Protein AF-A0A2D7XJB4-F1 (afdb_monomer)

Solvent-accessible surface area (backbone atoms only — 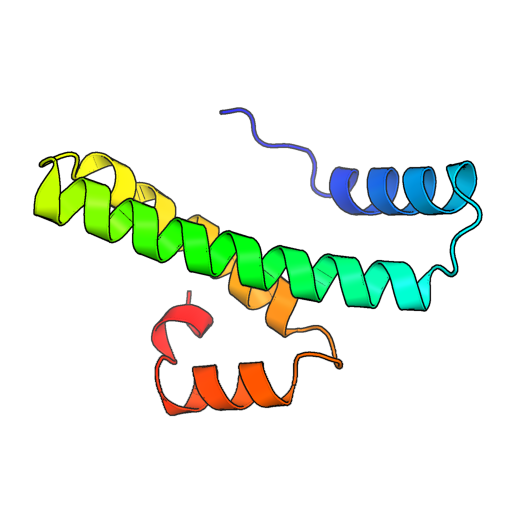not comparable to full-atom values): 5382 Å² total; per-residue (Å²): 139,81,89,73,66,88,63,50,63,61,52,52,51,55,50,51,32,66,78,67,69,52,61,65,66,63,49,52,52,51,50,31,53,52,50,28,55,53,39,56,52,48,53,53,49,31,53,45,36,27,74,75,68,67,43,52,76,47,57,78,48,47,68,62,43,30,46,51,33,46,59,29,39,68,40,75,95,31,43,70,59,38,54,49,37,61,73,78,46,42,69,52,68,73,105

Structure (mmCIF, N/CA/C/O backbone):
data_AF-A0A2D7XJB4-F1
#
_entry.id   AF-A0A2D7XJB4-F1
#
loop_
_atom_site.group_PDB
_atom_site.id
_atom_site.type_symbol
_atom_site.label_atom_id
_atom_site.label_alt_id
_atom_site.label_comp_id
_atom_site.label_asym_id
_atom_site.label_entity_id
_atom_site.label_seq_id
_atom_site.pdbx_PDB_ins_code
_atom_site.Cartn_x
_atom_site.Cartn_y
_atom_site.Cartn_z
_atom_site.occupancy
_atom_site.B_iso_or_equiv
_atom_site.auth_seq_id
_atom_site.auth_comp_id
_atom_site.auth_asym_id
_atom_site.auth_atom_id
_atom_site.pdbx_PDB_model_num
ATOM 1 N N . ARG A 1 1 ? 5.215 13.190 12.648 1.00 61.06 1 ARG A N 1
ATOM 2 C CA . ARG A 1 1 ? 5.674 12.563 11.377 1.00 61.06 1 ARG A CA 1
ATOM 3 C C . ARG A 1 1 ? 5.594 13.625 10.286 1.00 61.06 1 ARG A C 1
ATOM 5 O O . ARG A 1 1 ? 4.738 14.486 10.413 1.00 61.06 1 ARG A O 1
ATOM 12 N N . ARG A 1 2 ? 6.489 13.608 9.295 1.00 76.88 2 ARG A N 1
ATOM 13 C CA . AR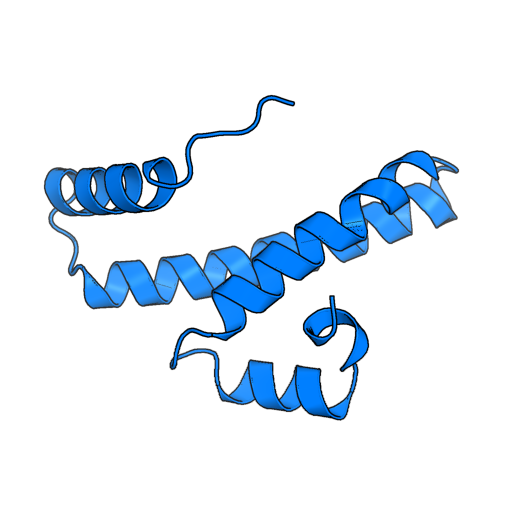G A 1 2 ? 6.620 14.663 8.275 1.00 76.88 2 ARG A CA 1
ATOM 14 C C . ARG A 1 2 ? 6.080 14.134 6.948 1.00 76.88 2 ARG A C 1
ATOM 16 O O . ARG A 1 2 ? 6.449 13.023 6.571 1.00 76.88 2 ARG A O 1
ATOM 23 N N . ASP A 1 3 ? 5.192 14.877 6.298 1.00 81.12 3 ASP A N 1
ATOM 24 C CA . ASP A 1 3 ? 4.711 14.495 4.973 1.00 81.12 3 ASP A CA 1
ATOM 25 C C . ASP A 1 3 ? 5.809 14.724 3.939 1.00 81.12 3 ASP A C 1
ATOM 27 O O . ASP A 1 3 ? 6.553 15.707 3.999 1.00 81.12 3 ASP A O 1
ATOM 31 N N . LEU A 1 4 ? 5.945 13.755 3.039 1.00 84.81 4 LEU A N 1
ATOM 32 C CA . LEU A 1 4 ? 6.914 13.802 1.958 1.00 84.81 4 LEU A CA 1
ATOM 33 C C . LEU A 1 4 ? 6.237 14.351 0.698 1.00 84.81 4 LEU A C 1
ATOM 35 O O . LEU A 1 4 ? 5.038 14.121 0.505 1.00 84.81 4 LEU A O 1
ATOM 39 N N . PRO A 1 5 ? 6.983 15.057 -0.165 1.00 91.25 5 PRO A N 1
ATOM 40 C CA . PRO A 1 5 ? 6.486 15.451 -1.477 1.00 91.25 5 PRO A CA 1
ATOM 41 C C . PRO A 1 5 ? 5.996 14.242 -2.287 1.00 91.25 5 PRO A C 1
ATOM 43 O O . PRO A 1 5 ? 6.530 13.140 -2.160 1.00 91.25 5 PRO A O 1
ATOM 46 N N . LYS A 1 6 ? 4.973 14.441 -3.127 1.00 85.19 6 LYS A N 1
ATOM 47 C CA . LYS A 1 6 ? 4.306 13.348 -3.861 1.00 85.19 6 LYS A CA 1
ATOM 48 C C . LYS A 1 6 ? 5.232 12.604 -4.832 1.00 85.19 6 LYS A C 1
ATOM 50 O O . LYS A 1 6 ? 5.008 11.432 -5.101 1.00 85.19 6 LYS A O 1
ATOM 55 N N . ASP A 1 7 ? 6.267 13.265 -5.343 1.00 92.00 7 ASP A N 1
ATOM 56 C CA . ASP A 1 7 ? 7.241 12.710 -6.289 1.00 92.00 7 ASP A CA 1
ATOM 57 C C . ASP A 1 7 ? 8.312 11.829 -5.624 1.00 92.00 7 ASP A C 1
ATOM 59 O O . ASP A 1 7 ? 9.029 11.106 -6.318 1.00 92.00 7 ASP A O 1
ATOM 63 N N . PHE A 1 8 ? 8.440 11.869 -4.292 1.00 93.56 8 PHE A N 1
ATOM 64 C CA . PHE A 1 8 ? 9.528 11.182 -3.591 1.00 93.56 8 PHE A CA 1
ATOM 65 C C . PHE A 1 8 ? 9.500 9.674 -3.810 1.00 93.56 8 PHE A C 1
ATOM 67 O O . PHE A 1 8 ? 10.542 9.082 -4.073 1.00 93.56 8 PHE A O 1
ATOM 74 N N . GLU A 1 9 ? 8.327 9.052 -3.717 1.00 92.31 9 GLU A N 1
ATOM 75 C CA . GLU A 1 9 ? 8.198 7.603 -3.871 1.00 92.31 9 GLU A CA 1
ATOM 76 C C . GLU A 1 9 ? 8.732 7.137 -5.230 1.00 92.31 9 GLU A C 1
ATOM 78 O O . GLU A 1 9 ? 9.606 6.273 -5.283 1.00 92.31 9 GLU A O 1
ATOM 83 N N . GLY A 1 10 ? 8.290 7.773 -6.320 1.00 94.44 10 GLY A N 1
ATOM 84 C CA . GLY A 1 10 ? 8.753 7.453 -7.671 1.00 94.44 10 GLY A CA 1
ATOM 85 C C . GLY A 1 10 ? 10.259 7.656 -7.840 1.00 94.44 10 GLY A C 1
ATOM 86 O O . GLY A 1 10 ? 10.941 6.790 -8.386 1.00 94.44 10 GLY A O 1
ATOM 87 N N . ARG A 1 11 ? 10.804 8.755 -7.303 1.00 96.38 11 ARG A N 1
ATOM 88 C CA . ARG A 1 11 ? 12.245 9.048 -7.367 1.00 96.38 11 ARG A CA 1
ATOM 89 C C . ARG A 1 11 ? 13.086 8.012 -6.632 1.00 96.38 11 ARG A C 1
ATOM 91 O O . ARG A 1 11 ? 14.099 7.573 -7.165 1.00 96.38 11 ARG A O 1
ATOM 98 N N . PHE A 1 12 ? 12.679 7.608 -5.430 1.00 96.25 12 PHE A N 1
ATOM 99 C CA . PHE A 1 12 ? 13.418 6.607 -4.660 1.00 96.25 12 PHE A CA 1
ATOM 100 C C . PHE A 1 12 ? 13.288 5.204 -5.251 1.00 96.25 12 PHE A C 1
ATOM 102 O O . PHE A 1 12 ? 14.265 4.463 -5.230 1.00 96.25 12 PHE A O 1
ATOM 109 N N . LYS A 1 13 ? 12.133 4.854 -5.829 1.00 96.50 13 LYS A N 1
ATOM 110 C CA . LYS A 1 13 ? 11.971 3.606 -6.588 1.00 96.50 13 LYS A CA 1
ATOM 111 C C . LYS A 1 13 ? 12.915 3.565 -7.794 1.00 96.50 13 LYS A C 1
ATOM 113 O O . LYS A 1 13 ? 13.655 2.601 -7.943 1.00 96.50 13 LYS A O 1
ATOM 118 N N . ALA A 1 14 ? 12.952 4.632 -8.596 1.00 97.19 14 ALA A N 1
ATOM 119 C CA . ALA A 1 14 ? 13.831 4.726 -9.765 1.00 97.19 14 ALA A CA 1
ATOM 120 C C . ALA A 1 14 ? 15.322 4.707 -9.391 1.00 97.19 14 ALA A C 1
ATOM 122 O O . ALA A 1 14 ? 16.114 4.026 -10.043 1.00 97.19 14 ALA A O 1
ATOM 123 N N . LEU A 1 15 ? 15.695 5.408 -8.313 1.00 97.94 15 LEU A N 1
ATOM 124 C CA . LEU A 1 15 ? 17.049 5.356 -7.767 1.00 97.94 15 LEU A CA 1
ATOM 125 C C . LEU A 1 15 ? 17.405 3.927 -7.344 1.00 97.94 15 LEU A C 1
ATOM 127 O O . LEU A 1 15 ? 18.436 3.414 -7.751 1.00 97.94 15 LEU A O 1
ATOM 131 N N . TYR A 1 16 ? 16.539 3.261 -6.578 1.00 97.88 16 TYR A N 1
ATOM 132 C CA . TYR A 1 16 ? 16.799 1.907 -6.090 1.00 97.88 16 TYR A CA 1
ATOM 133 C C . TYR A 1 16 ? 16.990 0.901 -7.231 1.00 97.88 16 TYR A C 1
ATOM 135 O O . TYR A 1 16 ? 17.927 0.108 -7.196 1.00 97.88 16 TYR A O 1
ATOM 143 N N . VAL A 1 17 ? 16.144 0.959 -8.262 1.00 98.31 17 VAL A N 1
ATOM 144 C CA . VAL A 1 17 ? 16.275 0.117 -9.462 1.00 98.31 17 VAL A CA 1
ATOM 145 C C . VAL A 1 17 ? 17.603 0.384 -10.174 1.00 98.31 17 VAL A C 1
ATOM 147 O O . VAL A 1 17 ? 18.326 -0.560 -10.476 1.00 98.31 17 VAL A O 1
ATOM 150 N N . THR A 1 18 ? 17.968 1.658 -10.366 1.00 98.31 18 THR A N 1
ATOM 151 C CA . THR A 1 18 ? 19.243 2.049 -10.995 1.00 98.31 18 THR A CA 1
ATOM 152 C C . THR A 1 18 ? 20.453 1.509 -10.231 1.00 98.31 18 THR A C 1
ATOM 154 O O . THR A 1 18 ? 21.345 0.923 -10.835 1.00 98.31 18 THR A O 1
ATOM 157 N N . GLU A 1 19 ? 20.478 1.670 -8.906 1.00 98.44 19 GLU A N 1
ATOM 158 C CA . GLU A 1 19 ? 21.625 1.281 -8.072 1.00 98.44 19 GLU A CA 1
ATOM 159 C C . GLU A 1 19 ? 21.764 -0.238 -7.899 1.00 98.44 19 GLU A C 1
ATOM 161 O O . GLU A 1 19 ? 22.863 -0.745 -7.688 1.00 98.44 19 GLU A O 1
ATOM 166 N N . THR A 1 20 ? 20.657 -0.981 -7.961 1.00 98.12 20 THR A N 1
ATOM 167 C CA . THR A 1 20 ? 20.663 -2.442 -7.768 1.00 98.12 20 THR A CA 1
ATOM 168 C C . THR A 1 20 ? 20.745 -3.228 -9.072 1.00 98.12 20 THR A C 1
ATOM 170 O O . THR A 1 20 ? 21.096 -4.406 -9.040 1.00 98.12 20 THR A O 1
ATOM 173 N N . GLY A 1 21 ? 20.415 -2.606 -10.208 1.00 97.69 21 GLY A N 1
ATOM 174 C CA . GLY A 1 21 ? 20.334 -3.279 -11.505 1.00 97.69 21 GLY A CA 1
ATOM 175 C C . GLY A 1 21 ? 19.187 -4.291 -11.609 1.00 97.69 21 GLY A C 1
ATOM 176 O O . GLY A 1 21 ? 19.228 -5.162 -12.475 1.00 97.69 21 GLY A O 1
ATOM 177 N N . LEU A 1 22 ? 18.190 -4.214 -10.720 1.00 97.38 22 LEU A N 1
ATOM 178 C CA . LEU A 1 22 ? 17.000 -5.066 -10.770 1.00 97.38 22 LEU A CA 1
ATOM 179 C C . LEU A 1 22 ? 16.128 -4.734 -11.985 1.00 97.38 22 LEU A C 1
ATOM 181 O O . LEU A 1 22 ? 16.119 -3.601 -12.467 1.00 97.38 22 LEU A O 1
ATOM 185 N N . ASP A 1 23 ? 15.330 -5.706 -12.431 1.00 98.00 23 ASP A N 1
ATOM 186 C CA . ASP A 1 23 ? 14.259 -5.417 -13.380 1.00 98.00 23 ASP A CA 1
ATOM 187 C C . ASP A 1 23 ? 13.210 -4.494 -12.737 1.00 98.00 23 ASP A C 1
ATOM 189 O O . ASP A 1 23 ? 12.766 -4.701 -11.602 1.00 98.00 23 ASP A O 1
ATOM 193 N N . ALA A 1 24 ? 12.822 -3.450 -13.469 1.00 96.88 24 ALA A N 1
ATOM 194 C CA 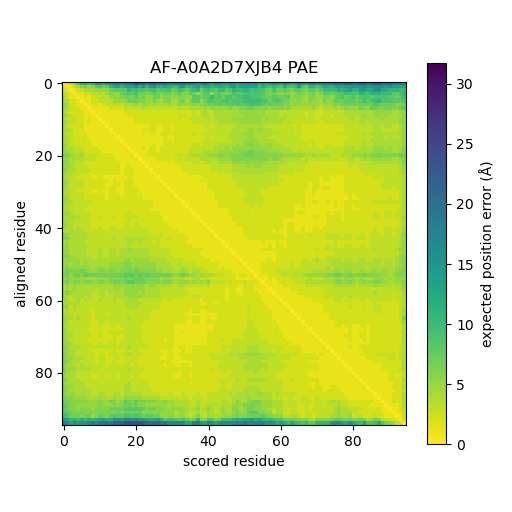. ALA A 1 24 ? 11.922 -2.425 -12.961 1.00 96.88 24 ALA A CA 1
ATOM 195 C C . ALA A 1 24 ? 10.495 -2.953 -12.731 1.00 96.88 24 ALA A C 1
ATOM 197 O O . ALA A 1 24 ? 9.839 -2.517 -11.784 1.00 96.88 24 ALA A O 1
ATOM 198 N N . GLY A 1 25 ? 10.015 -3.870 -13.576 1.00 97.44 25 GLY A N 1
ATOM 199 C CA . GLY A 1 25 ? 8.671 -4.441 -13.489 1.00 97.44 25 GLY A CA 1
ATOM 200 C C . GLY A 1 25 ? 8.543 -5.446 -12.347 1.00 97.44 25 GLY A C 1
ATOM 201 O O . GLY A 1 25 ? 7.582 -5.384 -11.570 1.00 97.44 25 GLY A O 1
ATOM 202 N N . ASP A 1 26 ? 9.543 -6.312 -12.187 1.00 97.62 26 ASP A N 1
ATOM 203 C CA . ASP A 1 26 ? 9.617 -7.248 -11.062 1.00 97.62 26 ASP A CA 1
ATOM 204 C C . ASP A 1 26 ? 9.729 -6.496 -9.731 1.00 97.62 26 ASP A C 1
ATOM 206 O O . ASP A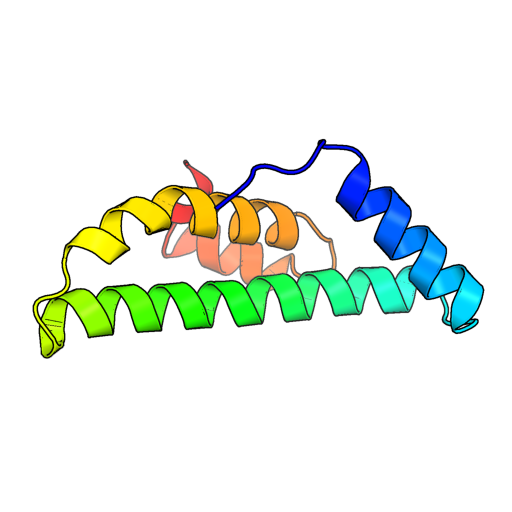 1 26 ? 9.022 -6.809 -8.765 1.00 97.62 26 ASP A O 1
ATOM 210 N N . PHE A 1 27 ? 10.564 -5.452 -9.686 1.00 98.12 27 PHE A N 1
ATOM 211 C CA . PHE A 1 27 ? 10.670 -4.585 -8.518 1.00 98.12 27 PHE A CA 1
ATOM 212 C C . PHE A 1 27 ? 9.344 -3.882 -8.207 1.00 98.12 27 PHE A C 1
ATOM 214 O O . PHE A 1 27 ? 8.927 -3.872 -7.048 1.00 98.12 27 PHE A O 1
ATOM 221 N N . ASP A 1 28 ? 8.664 -3.309 -9.207 1.00 97.31 28 ASP A N 1
ATOM 222 C CA . ASP A 1 28 ? 7.385 -2.622 -8.999 1.00 97.31 28 ASP A CA 1
ATOM 223 C C . ASP A 1 28 ? 6.306 -3.574 -8.465 1.00 97.31 28 ASP A C 1
ATOM 225 O O . ASP A 1 28 ? 5.597 -3.252 -7.505 1.00 97.31 28 ASP A O 1
ATOM 229 N N . THR A 1 29 ? 6.252 -4.791 -9.009 1.00 98.06 29 THR A N 1
ATOM 230 C CA . THR A 1 29 ? 5.340 -5.839 -8.546 1.00 98.06 29 THR A CA 1
ATOM 231 C C . THR A 1 29 ? 5.620 -6.208 -7.091 1.00 98.06 29 THR A C 1
ATOM 233 O O . THR A 1 29 ? 4.715 -6.169 -6.250 1.00 98.06 29 THR A O 1
ATOM 236 N N . ALA A 1 30 ? 6.879 -6.509 -6.759 1.00 97.88 30 ALA A N 1
ATOM 237 C CA . ALA A 1 30 ? 7.278 -6.841 -5.396 1.00 97.88 30 ALA A CA 1
ATOM 238 C C . ALA A 1 30 ? 6.999 -5.681 -4.426 1.00 97.88 30 ALA A C 1
ATOM 240 O O . ALA A 1 30 ? 6.450 -5.897 -3.343 1.00 97.88 30 ALA A O 1
ATOM 241 N N . TYR A 1 31 ? 7.315 -4.446 -4.822 1.00 97.50 31 TYR A N 1
ATOM 242 C CA . TYR A 1 31 ? 7.087 -3.242 -4.026 1.00 97.50 31 TYR A CA 1
ATOM 243 C C . TYR A 1 31 ? 5.618 -3.107 -3.614 1.00 97.50 31 TYR A C 1
ATOM 245 O O . TYR A 1 31 ? 5.325 -2.905 -2.433 1.00 97.50 31 TYR A O 1
ATOM 253 N N . ASN A 1 32 ? 4.690 -3.274 -4.561 1.00 97.94 32 ASN A N 1
ATOM 254 C CA . ASN A 1 32 ? 3.257 -3.188 -4.281 1.00 97.94 32 ASN A CA 1
ATOM 255 C C . ASN A 1 32 ? 2.771 -4.340 -3.386 1.00 97.94 32 ASN A C 1
ATOM 257 O O . ASN A 1 32 ? 2.047 -4.092 -2.418 1.00 97.94 32 ASN A O 1
ATOM 261 N N . ILE A 1 33 ? 3.215 -5.579 -3.633 1.00 98.06 33 ILE A N 1
ATOM 262 C CA . ILE A 1 33 ? 2.854 -6.749 -2.809 1.00 98.06 33 ILE A CA 1
ATOM 263 C C . ILE A 1 33 ? 3.307 -6.556 -1.356 1.00 98.06 33 ILE A C 1
ATOM 265 O O . ILE A 1 33 ? 2.499 -6.662 -0.426 1.00 98.06 33 ILE A O 1
ATOM 269 N N . PHE A 1 34 ? 4.582 -6.222 -1.138 1.00 97.81 34 PHE A N 1
ATOM 270 C CA . PHE A 1 34 ? 5.112 -5.983 0.205 1.00 97.81 34 PHE A CA 1
ATOM 271 C C . PHE A 1 34 ? 4.493 -4.743 0.856 1.00 97.81 34 PHE A C 1
ATOM 273 O O . PHE A 1 34 ? 4.238 -4.743 2.063 1.00 97.81 34 PHE A O 1
ATOM 280 N N . GLY A 1 35 ? 4.208 -3.703 0.070 1.00 97.19 35 GLY A N 1
ATOM 281 C CA . GLY A 1 35 ? 3.509 -2.505 0.520 1.00 97.19 35 GLY A CA 1
ATOM 282 C C . GLY A 1 35 ? 2.136 -2.833 1.105 1.00 97.19 35 GLY A C 1
ATOM 283 O O . GLY A 1 35 ? 1.851 -2.463 2.248 1.00 97.19 35 GLY A O 1
ATOM 284 N N . VAL A 1 36 ? 1.306 -3.579 0.373 1.00 97.56 36 VAL A N 1
ATOM 285 C CA . VAL A 1 36 ? -0.017 -4.005 0.855 1.00 97.56 36 VAL A CA 1
ATOM 286 C C . VAL A 1 36 ? 0.117 -4.915 2.075 1.00 97.56 36 VAL A C 1
ATOM 288 O O . VA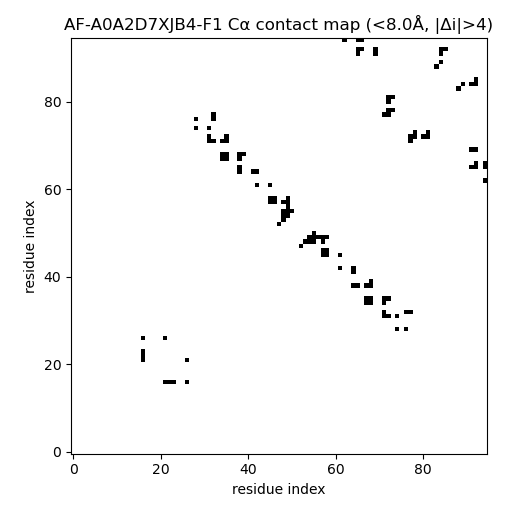L A 1 36 ? -0.478 -4.628 3.115 1.00 97.56 36 VAL A O 1
ATOM 291 N N . GLN A 1 37 ? 0.962 -5.947 2.013 1.00 97.81 37 GLN A N 1
ATOM 292 C CA . GLN A 1 37 ? 1.163 -6.896 3.115 1.00 97.81 37 GLN A CA 1
ATOM 293 C C . GLN A 1 37 ? 1.571 -6.202 4.426 1.00 97.81 37 GLN A C 1
ATOM 295 O O . GLN A 1 37 ? 1.004 -6.472 5.492 1.00 97.81 37 GLN A O 1
ATOM 300 N N . ARG A 1 38 ? 2.507 -5.248 4.356 1.00 97.94 38 ARG A N 1
ATOM 301 C CA . ARG A 1 38 ? 2.959 -4.474 5.517 1.00 97.94 38 ARG A CA 1
ATOM 302 C C . ARG A 1 38 ? 1.843 -3.611 6.095 1.00 97.94 38 ARG A C 1
ATOM 304 O O . ARG A 1 38 ? 1.692 -3.554 7.316 1.00 97.94 38 ARG A O 1
ATOM 311 N N . ASN A 1 39 ? 1.080 -2.928 5.246 1.00 96.88 39 ASN A N 1
ATOM 312 C CA . ASN A 1 39 ? 0.005 -2.051 5.702 1.00 96.88 39 ASN A CA 1
ATOM 313 C C . ASN A 1 39 ? -1.151 -2.842 6.336 1.00 96.88 39 ASN A C 1
ATOM 315 O O . ASN A 1 39 ? -1.657 -2.430 7.380 1.00 96.88 39 ASN A O 1
ATOM 319 N N . LEU A 1 40 ? -1.486 -4.025 5.810 1.00 96.00 40 LEU A N 1
ATOM 320 C CA . LEU A 1 40 ? -2.458 -4.929 6.438 1.00 96.00 40 LEU A CA 1
ATOM 321 C C . LEU A 1 40 ? -2.016 -5.368 7.837 1.00 96.00 40 LEU A C 1
ATOM 323 O O . LEU A 1 40 ? -2.802 -5.335 8.786 1.00 96.00 40 LEU A O 1
ATOM 327 N N . ARG A 1 41 ? -0.729 -5.696 8.011 1.00 97.56 41 ARG A N 1
ATOM 328 C CA . ARG A 1 41 ? -0.179 -5.997 9.339 1.00 97.56 41 ARG A CA 1
ATOM 329 C C . ARG A 1 41 ? -0.291 -4.799 10.288 1.00 97.56 41 ARG A C 1
ATOM 331 O O . ARG A 1 41 ? -0.622 -4.980 11.459 1.00 97.56 41 ARG A O 1
ATOM 338 N N . ILE A 1 42 ? -0.021 -3.583 9.805 1.00 96.38 42 ILE A N 1
ATOM 339 C CA . ILE A 1 42 ? -0.132 -2.353 10.605 1.00 96.38 42 ILE A CA 1
ATOM 340 C C . ILE A 1 42 ? -1.573 -2.126 11.079 1.00 96.38 42 ILE A C 1
ATOM 342 O O . ILE A 1 42 ? -1.754 -1.787 12.249 1.00 96.38 42 ILE A O 1
ATOM 346 N N . LEU A 1 43 ? -2.583 -2.358 10.231 1.00 94.12 43 LEU A N 1
ATOM 347 C CA . LEU A 1 43 ? -3.991 -2.271 10.642 1.00 94.12 43 LEU A CA 1
ATOM 348 C C . LEU A 1 43 ? -4.284 -3.195 11.828 1.00 94.12 43 LEU A C 1
ATOM 350 O O . LEU A 1 43 ? -4.805 -2.740 12.848 1.00 94.12 43 LEU A O 1
ATOM 354 N N . GLY A 1 44 ? -3.871 -4.462 11.734 1.00 94.25 44 GLY A N 1
ATOM 355 C CA . GLY A 1 44 ? -4.023 -5.421 12.830 1.00 94.25 44 GLY A CA 1
ATOM 356 C C . GLY A 1 44 ? -3.341 -4.954 14.121 1.00 94.25 44 GLY A C 1
ATOM 357 O O . GLY A 1 44 ? -3.929 -5.028 15.200 1.00 94.25 44 GLY A O 1
ATOM 358 N N . ILE A 1 45 ? -2.130 -4.395 14.015 1.00 97.31 45 ILE A N 1
ATOM 359 C CA . ILE A 1 45 ? -1.395 -3.845 15.165 1.00 97.31 45 ILE A CA 1
ATOM 360 C C . ILE A 1 45 ? -2.137 -2.659 15.788 1.00 97.31 45 ILE A C 1
ATOM 362 O O . ILE A 1 45 ? -2.221 -2.585 17.011 1.00 97.31 45 ILE A O 1
ATOM 366 N N . PHE A 1 46 ? -2.684 -1.734 14.998 1.00 95.75 46 PHE A N 1
ATOM 367 C CA . PHE A 1 46 ? -3.417 -0.581 15.533 1.00 95.75 46 PHE A CA 1
ATOM 368 C C . PHE A 1 46 ? -4.68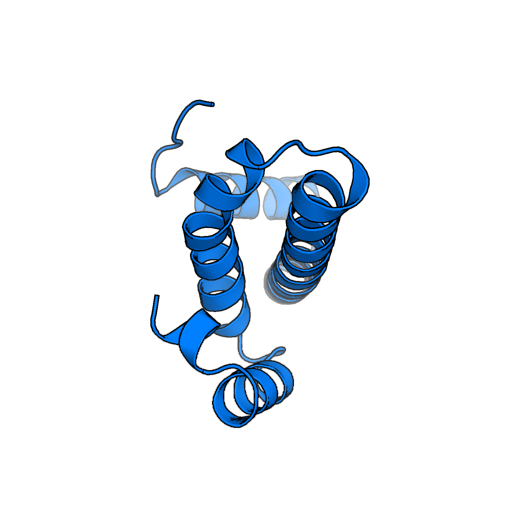5 -0.999 16.275 1.00 95.75 46 PHE A C 1
ATOM 370 O O . PHE A 1 46 ? -4.941 -0.500 17.374 1.00 95.75 46 PHE A O 1
ATOM 377 N N . VAL A 1 47 ? -5.434 -1.958 15.728 1.00 94.12 47 VAL A N 1
ATOM 378 C CA . VAL A 1 47 ? -6.607 -2.522 16.407 1.00 94.12 47 VAL A CA 1
ATOM 379 C C . VAL A 1 47 ? -6.194 -3.208 17.708 1.00 94.12 47 VAL A C 1
ATOM 381 O O . VAL A 1 47 ? -6.796 -2.951 18.751 1.00 94.12 47 VAL A O 1
ATOM 384 N N . TRP A 1 48 ? -5.129 -4.014 17.689 1.00 97.62 48 TRP A N 1
ATOM 385 C CA . TRP A 1 48 ? -4.605 -4.668 18.888 1.00 97.62 48 TRP A CA 1
ATOM 386 C C . TRP A 1 48 ? -4.138 -3.665 19.954 1.00 97.62 48 TRP A C 1
ATOM 388 O O . TRP A 1 48 ? -4.525 -3.784 21.115 1.00 97.62 48 TRP A O 1
ATOM 398 N N . LEU A 1 49 ? -3.376 -2.632 19.577 1.00 97.50 49 LEU A N 1
ATOM 399 C CA . LEU A 1 49 ? -2.939 -1.567 20.488 1.00 97.50 49 LEU A CA 1
ATOM 400 C C . LEU A 1 49 ? -4.130 -0.857 21.138 1.00 97.50 49 LEU A C 1
ATOM 402 O O . LEU A 1 49 ? -4.102 -0.579 22.337 1.00 97.50 49 LEU A O 1
ATOM 406 N N . SER A 1 50 ? -5.189 -0.600 20.370 1.00 96.88 50 SER A N 1
ATOM 407 C CA . SER A 1 50 ? -6.400 0.018 20.901 1.00 96.88 50 SER A CA 1
ATOM 408 C C . SER A 1 50 ? -7.161 -0.908 21.847 1.00 96.88 50 SER A C 1
ATOM 410 O O . SER A 1 50 ? -7.598 -0.451 22.899 1.00 96.88 50 SER A O 1
ATOM 412 N N . LYS A 1 51 ? -7.370 -2.175 21.473 1.00 96.19 51 LYS A N 1
ATOM 413 C CA . LYS A 1 51 ? -8.243 -3.105 22.209 1.00 96.19 51 LYS A CA 1
ATOM 414 C C . LYS A 1 51 ? -7.566 -3.729 23.425 1.00 96.19 51 LYS A C 1
ATOM 416 O O . LYS A 1 51 ? -8.227 -3.931 24.434 1.00 96.19 51 LYS A O 1
ATOM 421 N N . VAL A 1 52 ? -6.272 -4.026 23.330 1.00 97.31 52 VAL A N 1
ATOM 422 C CA . VAL A 1 52 ? -5.523 -4.760 24.362 1.00 97.31 52 VAL A CA 1
ATOM 423 C C . VAL A 1 52 ? -4.694 -3.823 25.235 1.00 97.31 52 VAL A C 1
ATOM 425 O O . VAL A 1 52 ? -4.628 -4.021 26.441 1.00 97.31 52 VAL A O 1
ATOM 428 N N . GLN A 1 53 ? -4.083 -2.784 24.656 1.00 96.06 53 GLN A N 1
ATOM 429 C CA . GLN A 1 53 ? -3.250 -1.836 25.414 1.00 96.06 53 GLN A CA 1
ATOM 430 C C . GLN A 1 53 ? -3.952 -0.513 25.749 1.00 96.06 53 GLN A C 1
ATOM 432 O O . GLN A 1 53 ? -3.321 0.377 26.315 1.00 96.06 53 GLN A O 1
ATOM 437 N N . GLY A 1 54 ? -5.220 -0.335 25.365 1.00 96.50 54 GLY A N 1
ATOM 438 C CA . GLY A 1 54 ? -5.967 0.906 25.607 1.00 96.50 54 GLY A CA 1
ATOM 439 C C . GLY A 1 54 ? -5.442 2.128 24.838 1.00 96.50 54 GLY A C 1
ATOM 440 O O . GLY A 1 54 ? -5.858 3.253 25.103 1.00 96.50 54 GLY A O 1
ATOM 441 N N . LYS A 1 55 ? -4.538 1.943 23.866 1.00 95.75 55 LYS A N 1
ATOM 442 C CA . LYS A 1 55 ? -3.930 3.030 23.082 1.00 95.75 55 LYS A CA 1
ATOM 443 C C . LYS A 1 55 ? -4.813 3.385 21.882 1.00 95.75 55 LYS A C 1
ATOM 445 O O . LYS A 1 55 ? -4.456 3.139 20.732 1.00 95.75 55 LYS A O 1
ATOM 450 N N . SER A 1 56 ? -5.988 3.951 22.145 1.00 95.50 56 SER A N 1
ATOM 451 C CA . SER A 1 56 ? -6.991 4.285 21.117 1.00 95.50 56 SER A CA 1
ATOM 452 C C . SER A 1 56 ? -6.534 5.350 20.115 1.00 95.50 56 SER A C 1
ATOM 454 O O . SER A 1 56 ? -7.027 5.384 18.988 1.00 95.50 56 SER A O 1
ATOM 456 N N . SER A 1 57 ? -5.540 6.172 20.469 1.00 96.00 57 SER A N 1
ATOM 457 C CA . SER A 1 57 ? -4.986 7.200 19.581 1.00 96.00 57 SER A CA 1
ATOM 458 C C . SER A 1 57 ? -4.430 6.639 18.267 1.00 96.00 57 SER A C 1
ATOM 460 O O . SER A 1 57 ? -4.368 7.376 17.291 1.00 96.00 57 SER A O 1
ATOM 462 N N . TYR A 1 58 ? -4.079 5.351 18.180 1.00 94.38 58 TYR A N 1
ATOM 463 C CA . TYR A 1 58 ? -3.613 4.743 16.927 1.00 94.38 58 TYR A CA 1
ATOM 464 C C . TYR A 1 58 ? -4.716 4.574 15.874 1.00 94.38 58 TYR A C 1
ATOM 466 O O . TYR A 1 58 ? -4.404 4.525 14.683 1.00 94.38 58 TYR A O 1
ATOM 474 N N . LEU A 1 59 ? -5.994 4.543 16.271 1.00 94.25 59 LEU A N 1
ATOM 475 C CA . LEU A 1 59 ? -7.112 4.405 15.330 1.00 94.25 59 LEU A CA 1
ATOM 476 C C . LEU A 1 59 ? -7.198 5.589 14.355 1.00 94.25 59 LEU A C 1
ATOM 478 O O . LEU A 1 59 ? -7.606 5.409 13.211 1.00 94.25 59 LEU A O 1
ATOM 482 N N . GLN A 1 60 ? -6.713 6.772 14.755 1.00 94.56 60 GLN A N 1
ATOM 483 C CA . GLN A 1 60 ? -6.664 7.960 13.891 1.00 94.56 60 GLN A CA 1
ATOM 484 C C . GLN A 1 60 ? -5.799 7.759 12.631 1.00 94.56 60 GLN A C 1
ATOM 486 O O . GLN A 1 60 ? -5.897 8.523 11.676 1.00 94.56 60 GLN A O 1
ATOM 491 N N . HIS A 1 61 ? -4.914 6.756 12.625 1.00 93.44 61 HIS A N 1
ATOM 492 C CA . HIS A 1 61 ? -4.027 6.469 11.500 1.00 93.44 61 HIS A CA 1
ATOM 493 C C . HIS A 1 61 ? -4.628 5.496 10.479 1.00 93.44 61 HIS A C 1
ATOM 495 O O . HIS A 1 61 ? -4.069 5.370 9.390 1.00 93.44 61 HIS A O 1
ATOM 501 N N . ILE A 1 62 ? -5.749 4.837 10.795 1.00 93.50 62 ILE A N 1
ATOM 502 C CA . ILE A 1 62 ? -6.398 3.859 9.908 1.00 93.50 62 ILE A CA 1
ATOM 503 C C . ILE A 1 62 ? -6.735 4.453 8.531 1.00 93.50 62 ILE A C 1
ATOM 505 O O . ILE A 1 62 ? -6.336 3.835 7.546 1.00 93.50 62 ILE A O 1
ATOM 509 N N . PRO A 1 63 ? -7.345 5.655 8.405 1.00 93.38 63 PRO A N 1
ATOM 510 C CA . PRO A 1 63 ? -7.682 6.207 7.088 1.00 93.38 63 PRO A CA 1
ATOM 511 C C . PRO A 1 63 ? -6.467 6.343 6.163 1.00 93.38 63 PRO A C 1
ATOM 513 O O . PRO A 1 63 ? -6.527 6.025 4.979 1.00 93.38 63 PRO A O 1
ATOM 516 N N . ARG A 1 64 ? -5.315 6.740 6.717 1.00 92.12 64 ARG A N 1
ATOM 517 C CA . ARG A 1 64 ? -4.067 6.853 5.952 1.00 92.12 64 ARG A CA 1
ATOM 518 C C . ARG A 1 64 ? -3.536 5.488 5.510 1.00 92.12 64 ARG A C 1
ATOM 520 O O . ARG A 1 64 ? -3.049 5.364 4.393 1.00 92.12 64 ARG A O 1
ATOM 527 N N . VAL A 1 65 ? -3.612 4.479 6.378 1.00 94.25 65 VAL A N 1
ATOM 528 C CA . VAL A 1 65 ? -3.175 3.112 6.049 1.00 94.25 65 VAL A CA 1
ATOM 529 C C . VAL A 1 65 ? -4.080 2.491 4.982 1.00 94.25 65 VAL A C 1
ATOM 531 O O . VAL A 1 65 ? -3.566 1.869 4.055 1.00 94.25 65 VAL A O 1
ATOM 534 N N . ASN A 1 66 ? -5.391 2.738 5.047 1.00 94.94 66 ASN A N 1
ATOM 535 C CA . ASN A 1 66 ? -6.336 2.340 4.002 1.00 94.94 66 ASN A CA 1
ATOM 536 C C . ASN A 1 66 ? -5.969 2.968 2.653 1.00 94.94 66 ASN A C 1
ATOM 538 O O . ASN A 1 66 ? -5.917 2.257 1.654 1.00 94.94 66 ASN A O 1
ATOM 542 N N . GLY A 1 67 ? -5.601 4.255 2.631 1.00 94.44 67 GLY A N 1
ATOM 543 C CA . GLY A 1 67 ? -5.114 4.918 1.418 1.00 94.44 67 GLY A CA 1
ATOM 544 C C . GLY A 1 67 ? -3.899 4.223 0.786 1.00 94.44 67 GLY A C 1
ATOM 545 O O . GLY A 1 67 ? -3.851 4.062 -0.431 1.00 94.44 67 GLY A O 1
ATOM 546 N N . TYR A 1 68 ? -2.947 3.741 1.595 1.00 94.19 68 TYR A N 1
ATOM 547 C CA . TYR A 1 68 ? -1.798 2.978 1.087 1.00 94.19 68 TYR A CA 1
ATOM 548 C C . TYR A 1 68 ? -2.178 1.591 0.565 1.00 94.19 68 TYR A C 1
ATOM 550 O O . TYR A 1 68 ? -1.645 1.157 -0.454 1.00 94.19 68 TYR A O 1
ATOM 558 N N . ILE A 1 69 ? -3.102 0.900 1.236 1.00 95.94 69 ILE A N 1
ATOM 559 C CA . I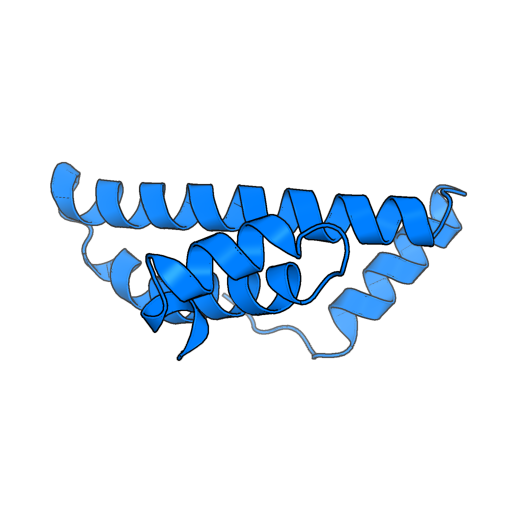LE A 1 69 ? -3.612 -0.400 0.778 1.00 95.94 69 ILE A CA 1
ATOM 560 C C . ILE A 1 69 ? -4.325 -0.228 -0.560 1.00 95.94 69 ILE A C 1
ATOM 562 O O . ILE A 1 69 ? -4.000 -0.925 -1.514 1.00 95.94 69 ILE A O 1
ATOM 566 N N . LYS A 1 70 ? -5.233 0.746 -0.656 1.00 95.81 70 LYS A N 1
ATOM 567 C CA . LYS A 1 70 ? -5.971 1.071 -1.878 1.00 95.81 70 LYS A CA 1
ATOM 568 C C . LYS A 1 70 ? -5.039 1.414 -3.040 1.00 95.81 70 LYS A C 1
ATOM 570 O O . LYS A 1 70 ? -5.246 0.912 -4.140 1.00 95.81 70 LYS A O 1
ATOM 575 N N . ALA A 1 71 ? -4.002 2.219 -2.796 1.00 94.50 71 ALA A N 1
ATOM 576 C CA . ALA A 1 71 ? -3.004 2.542 -3.812 1.00 94.50 71 ALA A CA 1
ATOM 577 C C . ALA A 1 71 ? -2.255 1.291 -4.304 1.00 94.50 71 ALA A C 1
ATO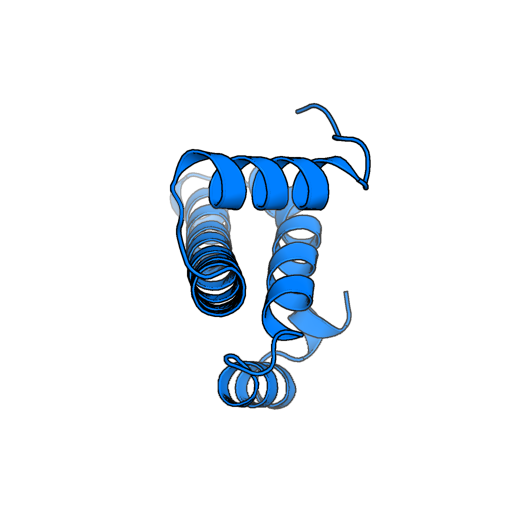M 579 O O . ALA A 1 71 ? -2.149 1.087 -5.509 1.00 94.50 71 ALA A O 1
ATOM 580 N N . GLY A 1 72 ? -1.800 0.421 -3.396 1.00 96.00 72 GLY A N 1
ATOM 581 C CA . GLY A 1 72 ? -1.109 -0.817 -3.774 1.00 96.00 72 GLY A CA 1
ATOM 582 C C . GLY A 1 72 ? -2.013 -1.829 -4.490 1.00 96.00 72 GLY A C 1
ATOM 583 O O . GLY A 1 72 ? -1.593 -2.450 -5.462 1.00 96.00 72 GLY A O 1
ATOM 584 N N . LEU A 1 73 ? -3.280 -1.950 -4.076 1.00 96.88 73 LEU A N 1
ATOM 585 C CA . LEU A 1 73 ? -4.281 -2.815 -4.719 1.00 96.88 73 LEU A CA 1
ATOM 586 C C . LEU A 1 73 ? -4.640 -2.378 -6.150 1.00 96.88 73 LEU A C 1
ATOM 588 O O . LEU A 1 73 ? -5.259 -3.148 -6.883 1.00 96.88 73 LEU A O 1
ATOM 592 N N . ALA A 1 74 ? -4.262 -1.168 -6.578 1.00 95.88 74 ALA A N 1
ATOM 593 C CA . ALA A 1 74 ? -4.419 -0.749 -7.969 1.00 95.88 74 ALA A CA 1
ATOM 594 C C . ALA A 1 74 ? -3.473 -1.502 -8.927 1.00 95.88 74 ALA A C 1
ATOM 596 O O . ALA A 1 74 ? -3.737 -1.535 -10.130 1.00 95.88 74 ALA A O 1
ATOM 597 N N . HIS A 1 75 ? -2.401 -2.120 -8.417 1.00 97.56 75 HIS A N 1
ATOM 598 C CA . HIS A 1 75 ? -1.446 -2.878 -9.222 1.00 97.56 75 HIS A CA 1
ATOM 599 C C . HIS A 1 75 ? -2.053 -4.192 -9.747 1.00 97.56 75 HIS A C 1
ATOM 601 O O . HIS A 1 75 ? -2.697 -4.935 -9.006 1.00 97.56 75 HIS A O 1
ATOM 607 N N . ALA A 1 76 ? -1.796 -4.525 -11.017 1.00 97.25 76 ALA A N 1
ATOM 608 C CA . ALA A 1 76 ? -2.423 -5.662 -11.702 1.00 97.25 76 ALA A CA 1
ATOM 609 C C . ALA A 1 76 ? -2.162 -7.018 -11.019 1.00 97.25 76 ALA A C 1
ATOM 611 O O . ALA A 1 76 ? -3.064 -7.845 -10.932 1.00 97.25 76 ALA A O 1
ATOM 612 N N . ALA A 1 77 ? -0.964 -7.222 -10.460 1.00 97.50 77 ALA A N 1
ATOM 613 C CA . ALA A 1 77 ? -0.617 -8.444 -9.723 1.00 97.50 77 ALA A CA 1
ATOM 614 C C . ALA A 1 77 ? -1.460 -8.681 -8.450 1.00 97.50 77 ALA A C 1
ATOM 616 O O . ALA A 1 77 ? -1.426 -9.767 -7.884 1.00 97.50 77 ALA A O 1
ATOM 617 N N . LEU A 1 78 ? -2.197 -7.669 -7.981 1.00 98.00 78 LEU A N 1
ATOM 618 C CA . LEU A 1 78 ? -3.052 -7.735 -6.797 1.00 98.00 78 LEU A CA 1
ATOM 619 C C . LEU A 1 78 ? -4.548 -7.714 -7.151 1.00 98.00 78 LEU A C 1
ATOM 621 O O . LEU A 1 78 ? -5.372 -7.520 -6.260 1.00 98.00 78 LEU A O 1
ATOM 625 N N . ALA A 1 79 ? -4.915 -7.923 -8.422 1.00 97.75 79 ALA A N 1
ATOM 626 C CA . ALA A 1 79 ? -6.301 -7.844 -8.889 1.00 97.75 79 ALA A CA 1
ATOM 627 C C . ALA A 1 79 ? -7.253 -8.782 -8.127 1.00 97.75 79 ALA A C 1
ATOM 629 O O . ALA A 1 79 ? -8.317 -8.340 -7.695 1.00 97.75 79 ALA A O 1
ATOM 630 N N . ASP A 1 80 ? -6.853 -10.033 -7.888 1.00 97.88 80 ASP A N 1
ATOM 631 C CA . ASP A 1 80 ? -7.674 -10.998 -7.142 1.00 97.88 80 ASP A CA 1
ATOM 632 C C . ASP A 1 80 ? -7.901 -10.546 -5.695 1.00 97.88 80 ASP A C 1
ATOM 634 O O . ASP A 1 80 ? -9.015 -10.608 -5.170 1.00 97.88 80 ASP A O 1
ATOM 638 N N . LEU A 1 81 ? -6.850 -10.020 -5.054 1.00 97.12 81 LEU A N 1
ATOM 639 C CA . LEU A 1 81 ? -6.959 -9.472 -3.707 1.00 97.12 81 LEU A CA 1
ATOM 640 C C . LEU A 1 81 ? -7.848 -8.227 -3.699 1.00 97.12 81 LEU A C 1
ATOM 642 O O . LEU A 1 81 ? -8.665 -8.072 -2.796 1.00 97.12 81 LEU A O 1
ATOM 646 N N . ARG A 1 82 ? -7.740 -7.358 -4.709 1.00 97.44 82 ARG A N 1
ATOM 647 C CA . ARG A 1 82 ? -8.632 -6.205 -4.854 1.00 97.44 82 ARG A CA 1
ATOM 648 C C . ARG A 1 82 ? -10.091 -6.655 -4.945 1.00 97.44 82 ARG A C 1
ATOM 650 O O . ARG A 1 82 ? -10.909 -6.123 -4.202 1.00 97.44 82 ARG A O 1
ATOM 657 N N . GLY A 1 83 ? -10.396 -7.669 -5.757 1.00 97.81 83 GLY A N 1
ATOM 658 C CA . GLY A 1 83 ? -11.744 -8.242 -5.857 1.00 97.81 83 GLY A CA 1
ATOM 659 C C . GLY A 1 83 ? -12.257 -8.803 -4.526 1.00 97.81 83 GLY A C 1
ATOM 660 O O . GLY A 1 83 ? -13.425 -8.623 -4.171 1.00 97.81 83 GLY A O 1
ATOM 661 N N . TRP A 1 84 ? -11.374 -9.412 -3.729 1.00 97.81 84 TRP A N 1
ATOM 662 C CA . TRP A 1 84 ? -11.710 -9.829 -2.367 1.00 97.81 84 TRP A CA 1
ATOM 663 C C . TRP A 1 84 ? -12.080 -8.631 -1.475 1.00 97.81 84 TRP A C 1
ATOM 665 O O . TRP A 1 84 ? -13.104 -8.666 -0.795 1.00 97.81 84 TRP A O 1
ATOM 675 N N . PHE A 1 85 ? -11.303 -7.542 -1.508 1.00 96.56 85 PHE A N 1
ATOM 676 C CA . PHE A 1 85 ? -11.611 -6.323 -0.746 1.00 96.56 85 PHE A CA 1
ATOM 677 C C . PHE A 1 85 ? -12.930 -5.679 -1.182 1.00 96.56 85 PHE A C 1
ATOM 679 O O . PHE A 1 85 ? -13.725 -5.301 -0.327 1.00 96.56 85 PHE A O 1
ATOM 686 N N . GLU A 1 86 ? -13.183 -5.594 -2.487 1.00 96.31 86 GLU A N 1
ATOM 687 C CA . GLU A 1 86 ? -14.440 -5.079 -3.046 1.00 96.31 86 GLU A CA 1
AT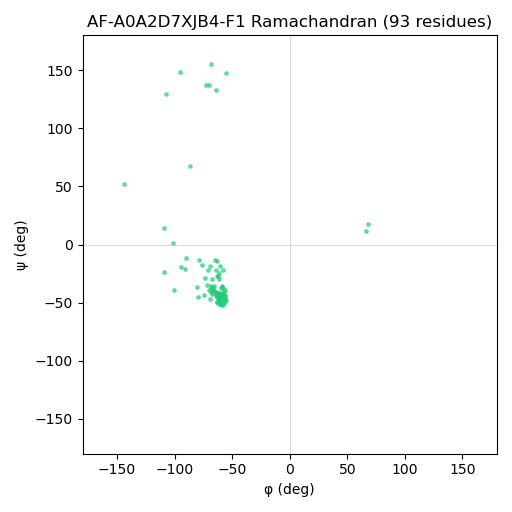OM 688 C C . GLU A 1 86 ? -15.654 -5.885 -2.558 1.00 96.31 86 GLU A C 1
ATOM 690 O O . GLU A 1 86 ? -16.711 -5.313 -2.299 1.00 96.31 86 GLU A O 1
ATOM 695 N N . THR A 1 87 ? -15.490 -7.199 -2.383 1.00 97.94 87 THR A N 1
ATOM 696 C CA . THR A 1 87 ? -16.568 -8.105 -1.961 1.00 97.94 87 THR A CA 1
ATOM 697 C C . THR A 1 87 ? -16.823 -8.062 -0.455 1.00 97.94 87 THR A C 1
ATOM 699 O O . THR A 1 87 ? -17.976 -8.047 -0.026 1.00 97.94 87 THR A O 1
ATOM 702 N N . TYR A 1 88 ? -15.764 -8.083 0.359 1.00 96.44 88 TYR A N 1
ATOM 703 C CA . TYR A 1 88 ? -15.886 -8.347 1.798 1.00 96.44 88 TYR A CA 1
ATOM 704 C C . TYR A 1 88 ? -15.628 -7.137 2.693 1.00 96.44 88 TYR A C 1
ATOM 706 O O . TYR A 1 88 ? -16.086 -7.138 3.833 1.00 96.44 88 TYR A O 1
ATOM 714 N N . VAL A 1 89 ? -14.879 -6.137 2.218 1.00 92.44 89 VAL A N 1
ATOM 715 C CA . VAL A 1 89 ? -14.474 -4.972 3.024 1.00 92.44 89 VAL A CA 1
ATOM 716 C C . VAL A 1 89 ? -14.452 -3.681 2.176 1.00 92.44 89 VAL A C 1
ATOM 718 O O . VAL A 1 89 ? -13.429 -2.980 2.124 1.00 92.44 89 VAL A O 1
ATOM 721 N N . PRO A 1 90 ? -15.545 -3.350 1.457 1.00 92.94 90 PRO A N 1
ATOM 722 C CA . PRO A 1 90 ? -15.568 -2.243 0.497 1.00 92.94 90 PRO A CA 1
ATOM 723 C C . PRO A 1 90 ? -15.281 -0.875 1.135 1.00 92.94 90 PRO A C 1
ATOM 725 O O . PRO A 1 90 ? -14.778 0.030 0.468 1.00 92.94 90 PRO A O 1
ATOM 728 N N . GLU A 1 91 ? -15.529 -0.707 2.434 1.00 87.75 91 GLU A N 1
ATOM 729 C CA . GLU A 1 91 ? -15.258 0.522 3.177 1.00 87.75 91 GLU A CA 1
ATOM 730 C C . GLU A 1 91 ? -13.770 0.910 3.188 1.00 87.75 91 GLU A C 1
ATOM 732 O O . GLU A 1 91 ? -13.441 2.098 3.183 1.00 87.75 91 GLU A O 1
ATOM 737 N N . VAL A 1 92 ? -12.858 -0.070 3.122 1.00 85.06 92 VAL A N 1
ATOM 738 C CA . VAL A 1 92 ? -11.409 0.186 3.026 1.00 85.06 92 VAL A CA 1
ATOM 739 C C . VAL A 1 92 ? -11.056 0.827 1.683 1.00 85.06 92 VAL A C 1
ATOM 741 O O . VAL A 1 92 ? -10.117 1.619 1.613 1.00 85.06 92 VAL A O 1
ATOM 744 N N . LEU A 1 93 ? -11.823 0.529 0.630 1.00 86.25 93 LEU A N 1
ATOM 745 C CA . LEU A 1 93 ? -11.635 1.081 -0.713 1.00 86.25 93 LEU A CA 1
ATOM 746 C C . LEU A 1 93 ? -12.430 2.372 -0.949 1.00 86.25 93 LEU A C 1
ATOM 748 O O . LEU A 1 93 ? -12.078 3.148 -1.837 1.00 86.25 93 LEU A O 1
ATOM 752 N N . ALA A 1 94 ? -13.485 2.621 -0.173 1.00 77.50 94 ALA A N 1
ATOM 753 C CA . ALA A 1 94 ? -14.315 3.823 -0.279 1.00 77.50 94 ALA A CA 1
ATOM 754 C C . ALA A 1 94 ? -13.658 5.082 0.318 1.00 77.50 94 ALA A C 1
ATOM 756 O O . ALA A 1 94 ? -14.080 6.196 0.007 1.00 77.50 94 ALA A O 1
ATOM 757 N N . THR A 1 95 ? -12.631 4.903 1.156 1.00 59.34 95 THR A N 1
ATOM 758 C CA . THR A 1 95 ? -11.857 5.996 1.772 1.00 59.34 95 THR A CA 1
ATOM 759 C C . THR A 1 95 ? -10.732 6.482 0.852 1.00 59.34 95 THR A C 1
ATOM 761 O O . THR A 1 95 ? -10.326 7.653 0.989 1.00 59.34 95 THR A O 1
#

Secondary structure (DSSP, 8-state):
--PPPTTHHHHHHHHHHHHHT--HHHHHHHHHHHHHHHHHHHHHHHHHHHHHS--GGGGGGHHHHHHHHHHHHTSGGGHHHHHHHHHH-HHHHH-

Foldseek 3Di:
DDDDPPCVVVVVLVVVCVVVVDDSVVSLLVCLVVQLVVLVVLVVVLVCCCPPVVPVVSVVCLLVSLVSNLVSCVDPNNVVVVVVCVPPPCVSNVD

Nearest PDB structures (foldseek):
  3csv-assembly1_A-2  TM=8.486E-01  e=3.784E-04  Ruegeria sp. TM1040
  1orj-assembly2_B  TM=3.478E-01  e=5.325E+00  Aquifex aeolicus VF5

Mean predicted aligned error: 3.32 Å

pLDDT: mean 94.39, std 6.53, range [59.34, 98.44]

Sequence (95 aa):
RRDLPKDFEGRFKALYVTETGLDAGDFDTAYNIFGVQRNLRILGIFVWLSKVQGKSSYLQHIPRVNGYIKAGLAHAALADLRGWFETYVPEVLAT

Radius of gyration: 15.28 Å; Cα contacts (8 Å, |Δi|>4): 64; chains: 1; bounding box: 38×26×39 Å